Protein AF-A0A2X2SU01-F1 (afdb_monomer)

pLDDT: mean 82.98, std 14.12, range [41.91, 97.75]

Radius of gyration: 22.87 Å; Cα contacts (8 Å, |Δi|>4): 130; chains: 1; bounding box: 47×67×45 Å

Structure (mmCIF, N/CA/C/O backbone):
data_AF-A0A2X2SU01-F1
#
_entry.id   AF-A0A2X2SU01-F1
#
loop_
_atom_site.group_PDB
_atom_site.id
_atom_site.type_symbol
_atom_site.label_atom_id
_atom_site.label_alt_id
_atom_site.label_comp_id
_atom_site.label_asym_id
_atom_site.label_entity_id
_atom_site.label_seq_id
_atom_site.pdbx_PDB_ins_code
_atom_site.Cartn_x
_atom_site.Cartn_y
_atom_site.Cartn_z
_atom_site.occupancy
_atom_site.B_iso_or_equiv
_atom_site.auth_seq_id
_atom_site.auth_comp_id
_atom_site.auth_asym_id
_atom_site.auth_atom_id
_atom_site.pdbx_PDB_model_num
ATOM 1 N N . MET A 1 1 ? -25.322 48.573 18.624 1.00 57.66 1 MET A N 1
ATOM 2 C CA . MET A 1 1 ? -26.531 47.979 19.240 1.00 57.66 1 MET A CA 1
ATOM 3 C C . MET A 1 1 ? -27.057 46.739 18.500 1.00 57.66 1 MET A C 1
ATOM 5 O O . MET A 1 1 ? -27.192 45.718 19.149 1.00 57.66 1 MET A O 1
ATOM 9 N N . LYS A 1 2 ? -27.279 46.741 17.170 1.00 71.56 2 LYS A N 1
ATOM 10 C CA . LYS A 1 2 ? -27.855 45.575 16.443 1.00 71.56 2 LYS A CA 1
ATOM 11 C C . LYS A 1 2 ? -27.017 44.275 16.442 1.00 71.56 2 LYS A C 1
ATOM 13 O O . LYS A 1 2 ? -27.592 43.198 16.478 1.00 71.56 2 LYS A O 1
ATOM 18 N N . LYS A 1 3 ? -25.678 44.358 16.416 1.00 62.81 3 LYS A N 1
ATOM 19 C CA . LYS A 1 3 ? -24.784 43.178 16.375 1.00 62.81 3 LYS A CA 1
ATOM 20 C C . LYS A 1 3 ? -24.7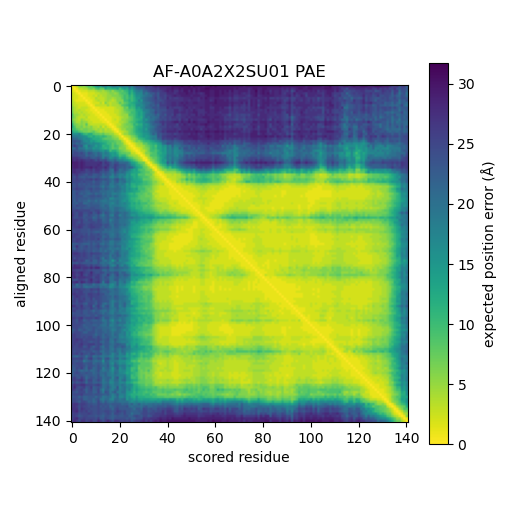85 42.377 17.686 1.00 62.81 3 LYS A C 1
ATOM 22 O O . LYS A 1 3 ? -24.740 41.157 17.640 1.00 62.81 3 LYS A O 1
ATOM 27 N N . GLN A 1 4 ? -24.869 43.067 18.826 1.00 71.62 4 GLN A N 1
ATOM 28 C CA . GLN A 1 4 ? -24.863 42.447 20.157 1.00 71.62 4 GLN A CA 1
ATOM 29 C C . GLN A 1 4 ? -26.097 41.554 20.350 1.00 71.62 4 GLN A C 1
ATOM 31 O O . GLN A 1 4 ? -25.963 40.383 20.672 1.00 71.62 4 GLN A O 1
ATOM 36 N N . ALA A 1 5 ? -27.279 42.084 20.019 1.00 76.50 5 ALA A N 1
ATOM 37 C CA . ALA A 1 5 ? -28.543 41.359 20.123 1.00 76.50 5 ALA A CA 1
ATOM 38 C C . ALA A 1 5 ? -28.609 40.130 19.195 1.00 76.50 5 ALA A C 1
ATOM 40 O O . ALA A 1 5 ? -29.198 39.113 19.544 1.00 76.50 5 ALA A O 1
ATOM 41 N N . LEU A 1 6 ? -27.984 40.207 18.016 1.00 69.25 6 LEU A N 1
ATOM 42 C CA . LEU A 1 6 ? -27.950 39.099 17.058 1.00 69.25 6 LEU A CA 1
ATOM 43 C C . LEU A 1 6 ? -26.996 37.981 17.512 1.00 69.25 6 LEU A C 1
ATOM 45 O O . LEU A 1 6 ? -27.299 36.804 17.335 1.00 69.25 6 LEU A O 1
ATOM 49 N N . LEU A 1 7 ? -25.876 38.346 18.148 1.00 67.38 7 LEU A N 1
ATOM 50 C CA . LEU A 1 7 ? -24.960 37.394 18.783 1.00 67.38 7 LEU A CA 1
ATOM 51 C C . LEU A 1 7 ? -25.602 36.712 19.999 1.00 67.38 7 LEU A C 1
ATOM 53 O O . LEU A 1 7 ? -25.461 35.504 20.150 1.00 67.38 7 LEU A O 1
ATOM 57 N N . GLU A 1 8 ? -26.348 37.454 20.821 1.00 76.62 8 GLU A N 1
ATOM 58 C CA . GLU A 1 8 ? -27.099 36.892 21.952 1.00 76.62 8 GLU A CA 1
ATOM 59 C C . GLU A 1 8 ? -28.168 35.895 21.485 1.00 76.62 8 GLU A C 1
ATOM 61 O O . GLU A 1 8 ? -28.256 34.793 22.020 1.00 76.62 8 GLU A O 1
ATOM 66 N N . GLN A 1 9 ? -28.925 36.224 20.433 1.00 78.12 9 GLN A N 1
ATOM 67 C CA . GLN A 1 9 ? -29.909 35.306 19.847 1.00 78.12 9 GLN A CA 1
ATOM 68 C C . GLN A 1 9 ? -29.267 34.030 19.289 1.00 78.12 9 GLN A C 1
ATOM 70 O O . GLN A 1 9 ? -29.796 32.938 19.500 1.00 78.12 9 GLN A O 1
ATOM 75 N N . ALA A 1 10 ? -28.123 34.147 18.609 1.00 77.50 10 ALA A N 1
ATOM 76 C CA . ALA A 1 10 ? -27.398 32.995 18.080 1.00 77.50 10 ALA A CA 1
ATOM 77 C C . ALA A 1 10 ? -26.848 32.097 19.200 1.00 77.50 10 ALA A C 1
ATOM 79 O O . ALA A 1 10 ? -26.975 30.876 19.121 1.00 77.50 10 ALA A O 1
ATOM 80 N N . LEU A 1 11 ? -26.300 32.693 20.264 1.00 75.50 11 LEU A N 1
ATOM 81 C CA . LEU A 1 11 ? -25.773 31.962 21.415 1.00 75.50 11 LEU A CA 1
ATOM 82 C C . LEU A 1 11 ? -26.880 31.189 22.143 1.00 75.50 11 LEU A C 1
ATOM 84 O O . LEU A 1 11 ? -26.710 30.014 22.458 1.00 75.50 11 LEU A O 1
ATOM 88 N N . ILE A 1 12 ? -28.036 31.826 22.353 1.00 78.94 12 ILE A N 1
ATOM 89 C CA . ILE A 1 12 ? -29.208 31.196 22.974 1.00 78.94 12 ILE A CA 1
ATOM 90 C C . ILE A 1 12 ? -29.733 30.050 22.100 1.00 78.94 12 ILE A C 1
ATOM 92 O O . ILE A 1 12 ? -30.031 28.972 22.612 1.00 78.94 12 ILE A O 1
ATOM 96 N N . ALA A 1 13 ? -29.804 30.243 20.780 1.00 74.62 13 ALA A N 1
ATOM 97 C CA . ALA A 1 13 ? -30.225 29.195 19.853 1.00 74.62 13 ALA A CA 1
ATOM 98 C C . ALA A 1 13 ? -29.260 27.996 19.855 1.00 74.62 13 ALA A C 1
ATOM 100 O O . ALA A 1 13 ? -29.701 26.846 19.821 1.00 74.62 13 ALA A O 1
ATOM 101 N N . GLN A 1 14 ? -27.954 28.255 19.935 1.00 77.31 14 GLN A N 1
ATOM 102 C CA . GLN A 1 14 ? -26.927 27.218 19.996 1.00 77.31 14 GLN A CA 1
ATOM 103 C C . GLN A 1 14 ? -26.975 26.445 21.322 1.00 77.31 14 GLN A C 1
ATOM 105 O O . GLN A 1 14 ? -26.885 25.217 21.314 1.00 77.31 14 GLN A O 1
ATOM 110 N N . LEU A 1 15 ? -27.191 27.137 22.445 1.00 72.88 15 LEU A N 1
ATOM 111 C CA . LEU A 1 15 ? -27.357 26.509 23.757 1.00 72.88 15 LEU A CA 1
ATOM 112 C C . LEU A 1 15 ? -28.612 25.622 23.793 1.00 72.88 15 LEU A C 1
ATOM 114 O O . LEU A 1 15 ? -28.522 24.452 24.154 1.00 72.88 15 LEU A O 1
ATOM 118 N N . ALA A 1 16 ? -29.748 26.124 23.300 1.00 74.50 16 ALA A N 1
ATOM 119 C CA . ALA A 1 16 ? -30.995 25.361 23.210 1.00 74.50 16 ALA A CA 1
ATOM 120 C C . ALA A 1 16 ? -30.884 24.135 22.278 1.00 74.50 16 ALA A C 1
ATOM 122 O O . ALA A 1 16 ? -31.544 23.116 22.491 1.00 74.50 16 ALA A O 1
ATOM 123 N N . HIS A 1 17 ? -30.052 24.210 21.233 1.00 68.44 17 HIS A N 1
ATOM 124 C CA . HIS A 1 17 ? -29.742 23.060 20.383 1.00 68.44 17 HIS A CA 1
ATOM 125 C C . HIS A 1 17 ? -28.864 22.032 21.115 1.00 68.44 17 HIS A C 1
ATOM 127 O O . HIS A 1 17 ? -29.128 20.836 21.024 1.00 68.44 17 HIS A O 1
ATOM 133 N N . SER A 1 18 ? -27.876 22.488 21.892 1.00 66.62 18 SER A N 1
ATOM 134 C CA . SER A 1 18 ? -27.021 21.620 22.711 1.00 66.62 18 SER A CA 1
ATOM 135 C C . SER A 1 18 ? -27.790 20.918 23.833 1.00 66.62 18 SER A C 1
ATOM 137 O O . SER A 1 18 ? -27.516 19.757 24.119 1.00 66.62 18 SER A O 1
ATOM 139 N N . GLU A 1 19 ? -28.775 21.574 24.447 1.00 68.56 19 GLU A N 1
ATOM 140 C CA . GLU A 1 19 ? -29.642 20.954 25.459 1.00 68.56 19 GLU A CA 1
ATOM 141 C C . GLU A 1 19 ? -30.493 19.824 24.866 1.00 68.56 19 GLU A C 1
ATOM 143 O O . GLU A 1 19 ? -30.668 18.783 25.495 1.00 68.56 19 GLU A O 1
ATOM 148 N N . LYS A 1 20 ? -30.952 19.965 23.613 1.00 66.31 20 LYS A N 1
ATOM 149 C CA . LYS A 1 20 ? -31.628 18.873 22.888 1.00 66.31 20 LYS A CA 1
ATOM 150 C C . LYS A 1 20 ? -30.696 17.700 22.570 1.00 66.31 20 LYS A C 1
ATOM 152 O O . LYS A 1 20 ? -31.179 16.587 22.382 1.00 66.31 20 LYS A O 1
ATOM 157 N N . LEU A 1 21 ? -29.384 17.935 22.530 1.00 61.16 21 LEU A N 1
ATOM 158 C CA . LEU A 1 21 ? -28.363 16.901 22.352 1.00 61.16 21 LEU A CA 1
ATOM 159 C C . LEU A 1 21 ? -27.940 16.241 23.676 1.00 61.16 21 LEU A C 1
ATOM 161 O O . LEU A 1 21 ? -27.322 15.183 23.636 1.00 61.16 21 LEU A O 1
ATOM 165 N N . ALA A 1 22 ? -28.310 16.793 24.841 1.00 61.62 22 ALA A N 1
ATOM 166 C CA . ALA A 1 22 ? -27.921 16.271 26.159 1.00 61.62 22 ALA A CA 1
ATOM 167 C C . ALA A 1 22 ? -28.492 14.871 26.484 1.00 61.62 22 ALA A C 1
ATOM 169 O O . ALA A 1 22 ? -28.079 14.252 27.462 1.00 61.62 22 ALA A O 1
ATOM 170 N N . GLY A 1 23 ? -29.421 14.364 25.665 1.00 62.00 23 GLY A N 1
ATOM 171 C CA . GLY A 1 23 ? -29.946 12.995 25.729 1.00 62.00 23 GLY A CA 1
ATOM 172 C C . GLY A 1 23 ? -29.487 12.084 24.587 1.00 62.00 23 GLY A C 1
ATOM 173 O O . GLY A 1 23 ? -29.938 10.942 24.510 1.00 62.00 23 GLY A O 1
ATOM 174 N N . VAL A 1 24 ? -28.626 12.564 23.683 1.00 64.38 24 VAL A N 1
ATOM 175 C CA . VAL A 1 24 ? -28.054 11.728 22.623 1.00 64.38 24 VAL A CA 1
ATOM 176 C C . VAL A 1 24 ? -26.925 10.926 23.247 1.00 64.38 24 VAL A C 1
ATOM 178 O O . VAL A 1 24 ? -25.811 11.415 23.425 1.00 64.38 24 VAL A O 1
ATOM 181 N N . ALA A 1 25 ? -27.233 9.685 23.616 1.00 69.44 25 ALA A N 1
ATOM 182 C CA . ALA A 1 25 ? -26.199 8.716 23.923 1.00 69.44 25 ALA A CA 1
ATOM 183 C C . ALA A 1 25 ? -25.294 8.598 22.690 1.00 69.44 25 ALA A C 1
ATOM 185 O O . ALA A 1 25 ? -25.792 8.519 21.560 1.00 69.44 25 ALA A O 1
ATOM 186 N N . LEU A 1 26 ? -23.975 8.611 22.899 1.00 67.12 26 LEU A N 1
ATOM 187 C CA . LEU A 1 26 ? -23.060 8.192 21.843 1.00 67.12 26 LEU A CA 1
ATOM 188 C C . LEU A 1 26 ? -23.542 6.823 21.343 1.00 67.12 26 LEU A C 1
ATOM 190 O O . LEU A 1 26 ? -23.958 6.010 22.177 1.00 67.12 26 LEU A O 1
ATOM 194 N N . PRO A 1 27 ? -23.537 6.575 20.020 1.00 74.38 27 PRO A N 1
ATOM 195 C CA . PRO A 1 27 ? -23.808 5.235 19.532 1.00 74.38 27 PRO A CA 1
ATOM 196 C C . PRO A 1 27 ? -22.898 4.270 20.289 1.00 74.38 27 PRO A C 1
ATOM 198 O O . PRO A 1 27 ? -21.749 4.609 20.596 1.00 74.38 27 PRO A O 1
ATOM 201 N N . GLU A 1 28 ? -23.445 3.109 20.645 1.00 71.75 28 GLU A N 1
ATOM 202 C CA . GLU A 1 28 ? -22.649 2.045 21.240 1.00 71.75 28 GLU A CA 1
ATOM 203 C C . GLU A 1 28 ? -21.424 1.849 20.345 1.00 71.75 28 GLU A C 1
ATOM 205 O O . GLU A 1 28 ? -21.563 1.767 19.121 1.00 71.75 28 GLU A O 1
ATOM 210 N N . ALA A 1 29 ? -20.226 1.919 20.936 1.00 65.19 29 ALA A N 1
ATOM 211 C CA . ALA A 1 29 ? -19.010 1.706 20.170 1.00 65.19 29 ALA A CA 1
ATOM 212 C C . ALA A 1 29 ? -19.157 0.356 19.471 1.00 65.19 29 ALA A C 1
ATOM 214 O O . ALA A 1 29 ? -19.530 -0.616 20.131 1.00 65.19 29 ALA A O 1
ATOM 215 N N . ASP A 1 30 ? -18.896 0.314 18.162 1.00 62.31 30 ASP A N 1
ATOM 216 C CA . ASP A 1 30 ? -18.861 -0.953 17.441 1.00 62.31 30 ASP A CA 1
ATOM 217 C C . ASP A 1 30 ? -18.023 -1.935 18.267 1.00 62.31 30 ASP A C 1
ATOM 219 O O . ASP A 1 30 ? -16.920 -1.576 18.703 1.00 62.31 30 ASP A O 1
ATOM 223 N N . ASP A 1 31 ? -18.565 -3.135 18.522 1.00 63.16 31 ASP A N 1
ATOM 224 C CA . ASP A 1 31 ? -17.843 -4.223 19.190 1.00 63.16 31 ASP A CA 1
ATOM 225 C C . ASP A 1 31 ? -16.433 -4.254 18.589 1.00 63.16 31 ASP A C 1
ATOM 227 O O . ASP A 1 31 ? -16.356 -4.339 17.355 1.00 63.16 31 ASP A O 1
ATOM 231 N N . PRO A 1 32 ? -15.353 -4.042 19.381 1.00 55.03 32 PRO A N 1
ATOM 232 C CA . PRO A 1 32 ? -14.013 -3.757 18.884 1.00 55.03 32 PRO A CA 1
ATOM 233 C C . PRO A 1 32 ? -13.504 -4.943 18.088 1.00 55.03 32 PRO A C 1
ATOM 235 O O . PRO A 1 32 ? -12.779 -5.777 18.610 1.00 55.03 32 PRO A O 1
ATOM 238 N N . SER A 1 33 ? -13.924 -4.987 16.826 1.00 51.91 33 SER A N 1
ATOM 239 C CA . SER A 1 33 ? -13.735 -6.018 15.829 1.00 51.91 33 SER A CA 1
ATOM 240 C C . SER A 1 33 ? -13.520 -7.395 16.451 1.00 51.91 33 SER A C 1
ATOM 242 O O . SER A 1 33 ? -12.410 -7.715 16.886 1.00 51.91 33 SER A O 1
ATOM 244 N N . ALA A 1 34 ? -14.506 -8.287 16.347 1.00 48.34 34 ALA A N 1
ATOM 245 C CA . ALA A 1 34 ? -14.167 -9.674 16.045 1.00 48.34 34 ALA A CA 1
ATOM 246 C C . ALA A 1 34 ? -13.049 -9.607 14.998 1.00 48.34 34 ALA A C 1
ATOM 248 O O . ALA A 1 34 ? -13.309 -9.134 13.890 1.00 48.34 34 ALA A O 1
ATOM 249 N N . ARG A 1 35 ? -11.794 -9.861 15.417 1.00 54.38 35 ARG A N 1
ATOM 250 C CA . ARG A 1 35 ? -10.587 -9.531 14.644 1.00 54.38 35 ARG A CA 1
ATOM 251 C C . ARG A 1 35 ? -10.884 -9.960 13.229 1.00 54.38 35 ARG A C 1
ATOM 253 O O . ARG A 1 35 ? -11.167 -11.145 13.065 1.00 54.38 35 ARG A O 1
ATOM 260 N N . TYR A 1 36 ? -10.956 -9.032 12.272 1.00 67.94 36 TYR A N 1
ATOM 261 C CA . TYR A 1 36 ? -11.413 -9.377 10.930 1.00 67.94 36 TYR A CA 1
ATOM 262 C C . TYR A 1 36 ? -10.467 -10.459 10.409 1.00 67.94 36 TYR A C 1
ATOM 264 O O . TYR A 1 36 ? -9.306 -10.189 10.099 1.00 67.94 36 TYR A O 1
ATOM 272 N N . THR A 1 37 ? -10.912 -11.713 10.508 1.00 73.31 37 THR A N 1
ATOM 273 C CA . THR A 1 37 ? -9.994 -12.846 10.505 1.00 73.31 37 THR A CA 1
ATOM 274 C C . THR A 1 37 ? -9.711 -13.130 9.054 1.00 73.31 37 THR A C 1
ATOM 276 O O . THR A 1 37 ? -10.580 -13.589 8.316 1.00 73.31 37 THR A O 1
ATOM 279 N N . LEU A 1 38 ? -8.503 -12.781 8.635 1.00 84.06 38 LEU A N 1
ATOM 280 C CA . LEU A 1 38 ? -8.038 -13.069 7.295 1.00 84.06 38 LEU A CA 1
ATOM 281 C C . LEU A 1 38 ? -7.485 -14.497 7.256 1.00 84.06 38 LEU A C 1
ATOM 283 O O . LEU A 1 38 ? -6.809 -14.898 8.208 1.00 84.06 38 LEU A O 1
ATOM 287 N N . PRO A 1 39 ? -7.694 -15.243 6.159 1.00 85.94 39 PRO A N 1
ATOM 288 C CA . PRO A 1 39 ? -7.136 -16.582 6.002 1.00 85.94 39 PRO A CA 1
ATOM 289 C C . PRO A 1 39 ? -5.620 -16.575 6.222 1.00 85.94 39 PRO A C 1
ATOM 291 O O . PRO A 1 39 ? -4.926 -15.674 5.747 1.00 85.94 39 PRO A O 1
ATOM 294 N N . GLU A 1 40 ? -5.080 -17.551 6.948 1.00 84.88 40 GLU A N 1
ATOM 295 C CA . GLU A 1 40 ? -3.643 -17.591 7.272 1.00 84.88 40 GLU A CA 1
ATOM 296 C C . GLU A 1 40 ? -2.756 -17.878 6.053 1.00 84.88 40 GLU A C 1
ATOM 298 O O . GLU A 1 40 ? -1.601 -17.470 6.032 1.00 84.88 40 GLU A O 1
ATOM 303 N N . ASN A 1 41 ? -3.310 -18.513 5.017 1.00 89.06 41 ASN A N 1
ATOM 304 C CA . ASN A 1 41 ? -2.567 -18.978 3.841 1.00 89.06 41 ASN A CA 1
ATOM 305 C C . ASN A 1 41 ? -2.782 -18.114 2.589 1.00 89.06 41 ASN A C 1
ATOM 307 O O . ASN A 1 41 ? -2.449 -18.537 1.484 1.00 89.06 41 ASN A O 1
ATOM 311 N N . GLU A 1 42 ? -3.349 -16.915 2.741 1.00 91.94 42 GLU A N 1
ATOM 312 C CA . GLU A 1 42 ? -3.595 -16.005 1.621 1.00 91.94 42 GLU A CA 1
ATOM 313 C C . GLU A 1 42 ? -2.722 -14.748 1.703 1.00 91.94 42 GLU A C 1
ATOM 315 O O . GLU A 1 42 ? -2.647 -14.123 2.772 1.00 91.94 42 GLU A O 1
ATOM 320 N N . PRO A 1 43 ? -2.107 -14.320 0.581 1.00 95.06 43 PRO A N 1
ATOM 321 C CA . PRO A 1 43 ? -1.394 -13.055 0.518 1.00 95.06 43 PRO A CA 1
ATOM 322 C C . PRO A 1 43 ? -2.263 -11.880 0.979 1.00 95.06 43 PRO A C 1
ATOM 324 O O . PRO A 1 43 ? -3.445 -11.767 0.646 1.00 95.06 43 PRO A O 1
ATOM 327 N N . ARG A 1 44 ? -1.662 -10.971 1.745 1.00 94.88 44 ARG A N 1
ATOM 328 C CA . ARG A 1 44 ? -2.308 -9.747 2.232 1.00 94.88 44 ARG A CA 1
ATOM 329 C C . ARG A 1 44 ? -2.370 -8.682 1.147 1.00 94.88 44 ARG A C 1
ATOM 331 O O . ARG A 1 44 ? -3.340 -7.936 1.085 1.00 94.88 44 ARG A O 1
ATOM 338 N N . ILE A 1 45 ? -1.355 -8.628 0.292 1.00 96.81 45 ILE A N 1
ATOM 339 C CA . ILE A 1 45 ? -1.269 -7.697 -0.832 1.00 96.81 45 ILE A CA 1
ATOM 340 C C . ILE A 1 45 ? -0.795 -8.493 -2.038 1.00 96.81 45 ILE A C 1
ATOM 342 O O . ILE A 1 45 ? 0.192 -9.216 -1.934 1.00 96.81 45 ILE A O 1
ATOM 346 N N . VAL A 1 46 ? -1.469 -8.338 -3.173 1.00 97.56 46 VAL A N 1
ATOM 347 C CA . VAL A 1 46 ? -0.997 -8.823 -4.472 1.00 97.56 46 VAL A CA 1
ATOM 348 C C . VAL A 1 46 ? -1.181 -7.711 -5.487 1.00 97.56 46 VAL A C 1
ATOM 350 O O . VAL A 1 46 ? -2.302 -7.286 -5.742 1.00 97.56 46 VAL A O 1
ATOM 353 N N . LEU A 1 47 ? -0.088 -7.262 -6.082 1.00 97.75 47 LEU A N 1
ATOM 354 C CA . LEU A 1 47 ? -0.064 -6.373 -7.232 1.00 97.75 47 LEU A CA 1
ATOM 355 C C . LEU A 1 47 ? 0.580 -7.136 -8.385 1.00 97.75 47 LEU A C 1
ATOM 357 O O . LEU A 1 47 ? 1.694 -7.639 -8.231 1.00 97.75 47 LEU A O 1
ATOM 361 N N . LYS A 1 48 ? -0.102 -7.225 -9.526 1.00 97.44 48 LYS A N 1
ATOM 362 C CA . LYS A 1 48 ? 0.453 -7.827 -10.743 1.00 97.44 48 LYS A CA 1
ATOM 363 C C . LYS A 1 48 ? 0.628 -6.766 -11.812 1.00 97.44 48 LYS A C 1
ATOM 365 O O . LYS A 1 48 ? -0.324 -6.066 -12.145 1.00 97.44 48 LYS A O 1
ATOM 370 N N . ASP A 1 49 ? 1.855 -6.663 -12.312 1.00 96.94 49 ASP A N 1
ATOM 371 C CA . ASP A 1 49 ? 2.272 -5.740 -13.369 1.00 96.94 49 ASP A CA 1
ATOM 372 C C . ASP A 1 49 ? 1.754 -4.310 -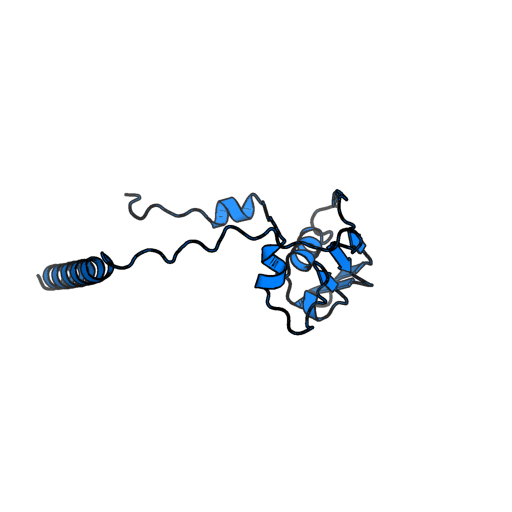13.163 1.00 96.94 49 ASP A C 1
ATOM 374 O O . ASP A 1 49 ? 1.323 -3.641 -14.098 1.00 96.94 49 ASP A O 1
ATOM 378 N N . GLY A 1 50 ? 1.822 -3.832 -11.919 1.00 95.56 50 GLY A N 1
ATOM 379 C CA . GLY A 1 50 ? 1.270 -2.552 -11.514 1.00 95.56 50 GLY A CA 1
ATOM 380 C C . GLY A 1 50 ? 1.912 -1.372 -12.236 1.00 95.56 50 GLY A C 1
ATOM 381 O O . GLY A 1 50 ? 3.141 -1.240 -12.271 1.00 95.56 50 GLY A O 1
ATOM 382 N N . VAL A 1 51 ? 1.073 -0.488 -12.768 1.00 95.69 51 VAL A N 1
ATOM 383 C CA . VAL A 1 51 ? 1.450 0.745 -13.457 1.00 95.69 51 VAL A CA 1
ATOM 384 C C . VAL A 1 51 ? 0.782 1.933 -12.778 1.00 95.69 51 VAL A C 1
ATOM 386 O O . VAL A 1 51 ? -0.416 1.922 -12.493 1.00 95.69 51 VAL A O 1
ATOM 389 N N . VAL A 1 52 ? 1.571 2.974 -12.520 1.00 95.75 52 VAL A N 1
ATOM 390 C CA . VAL A 1 52 ? 1.055 4.276 -12.094 1.00 95.75 52 VAL A CA 1
ATOM 391 C C . VAL A 1 52 ? 1.756 5.365 -12.870 1.00 95.75 52 VAL A C 1
ATOM 393 O O . VAL A 1 52 ? 2.985 5.440 -12.852 1.00 95.75 52 VAL A O 1
ATOM 396 N N . GLU A 1 53 ? 0.969 6.234 -13.491 1.00 93.69 53 GLU A N 1
ATOM 397 C CA . GLU A 1 53 ? 1.445 7.310 -14.357 1.00 93.69 53 GLU A CA 1
ATOM 398 C C . GLU A 1 53 ? 0.844 8.656 -13.945 1.00 93.69 53 GLU A C 1
ATOM 400 O O . GLU A 1 53 ? -0.335 8.747 -13.602 1.00 93.69 53 GLU A O 1
ATOM 405 N N . TYR A 1 54 ? 1.644 9.721 -13.998 1.00 89.94 54 TYR A N 1
ATOM 406 C CA . TYR A 1 54 ? 1.167 11.100 -13.861 1.00 89.94 54 TYR A CA 1
ATOM 407 C C . TYR A 1 54 ? 1.637 11.915 -15.057 1.00 89.94 54 TYR A C 1
ATOM 409 O O . TYR A 1 54 ? 2.840 11.981 -15.299 1.00 89.94 54 TYR A O 1
ATOM 417 N N . ASN A 1 55 ? 0.715 12.580 -15.762 1.00 89.06 55 ASN A N 1
ATOM 418 C CA . ASN A 1 55 ? 1.028 13.412 -16.933 1.00 89.06 55 ASN A CA 1
ATOM 419 C C . ASN A 1 55 ? 1.964 12.682 -17.921 1.00 89.06 55 ASN A C 1
ATOM 421 O O . ASN A 1 55 ? 3.039 13.187 -18.247 1.00 89.06 55 ASN A O 1
ATOM 425 N N . ASP A 1 56 ? 1.595 11.449 -18.282 1.00 86.62 56 ASP A N 1
ATOM 426 C CA . ASP A 1 56 ? 2.346 10.549 -19.172 1.00 86.62 56 ASP A CA 1
ATOM 427 C C . ASP A 1 56 ? 3.751 10.151 -18.677 1.00 86.62 56 ASP A C 1
ATOM 429 O O . ASP A 1 56 ? 4.578 9.642 -19.434 1.00 86.62 56 ASP A O 1
ATOM 433 N N . ARG A 1 57 ? 4.052 10.369 -17.390 1.00 89.62 57 ARG A N 1
ATOM 434 C CA . ARG A 1 57 ? 5.293 9.910 -16.756 1.00 89.62 57 ARG A CA 1
ATOM 435 C C . ARG A 1 57 ? 5.028 8.697 -15.866 1.00 89.62 57 ARG A C 1
ATOM 437 O O . ARG A 1 57 ? 4.340 8.852 -14.850 1.00 89.62 57 ARG A O 1
ATOM 444 N N . PRO A 1 58 ? 5.606 7.521 -16.174 1.00 90.38 58 PRO A N 1
ATOM 445 C CA . PRO A 1 58 ? 5.494 6.351 -15.314 1.00 90.38 58 PRO A CA 1
ATOM 446 C C . PRO A 1 58 ? 6.281 6.553 -14.022 1.00 90.38 58 PRO A C 1
ATOM 448 O O . PRO A 1 58 ? 7.481 6.820 -14.030 1.00 90.38 58 PRO A O 1
ATOM 451 N N . ILE A 1 59 ? 5.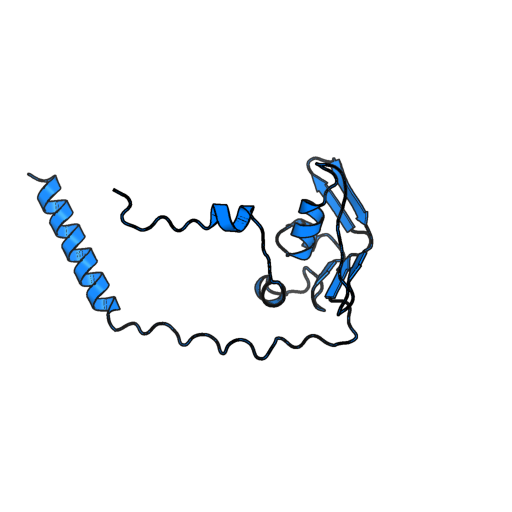578 6.418 -12.900 1.00 94.69 59 ILE A N 1
ATOM 452 C CA . ILE A 1 59 ? 6.144 6.383 -11.549 1.00 94.69 59 ILE A CA 1
ATOM 453 C C . ILE A 1 59 ? 6.369 4.941 -11.107 1.00 94.69 59 ILE A C 1
ATOM 455 O O . ILE A 1 59 ? 7.413 4.628 -10.542 1.00 94.69 59 ILE A O 1
ATOM 459 N N . LEU A 1 60 ? 5.399 4.065 -11.378 1.00 95.00 60 LEU A N 1
ATOM 460 C CA . LEU A 1 60 ? 5.534 2.619 -11.234 1.00 95.00 60 LEU A CA 1
ATOM 461 C C . LEU A 1 60 ? 5.351 1.994 -12.611 1.00 95.00 60 LEU A C 1
ATOM 463 O O . LEU A 1 60 ? 4.423 2.355 -13.330 1.00 95.00 60 LEU A O 1
ATOM 467 N N . HIS A 1 61 ? 6.233 1.067 -12.972 1.00 94.25 61 HIS A N 1
ATOM 468 C CA . HIS A 1 61 ? 6.241 0.456 -14.294 1.00 94.25 61 HIS A CA 1
ATOM 469 C C . HIS A 1 61 ? 6.334 -1.067 -14.173 1.00 94.25 61 HIS A C 1
ATOM 471 O O . HIS A 1 61 ? 7.411 -1.604 -13.907 1.00 94.25 61 HIS A O 1
ATOM 477 N N . LYS A 1 62 ? 5.202 -1.749 -14.392 1.00 95.31 62 LYS A N 1
ATOM 478 C CA . LYS A 1 62 ? 5.060 -3.215 -14.351 1.00 95.31 62 LYS A CA 1
ATOM 479 C C . LYS A 1 62 ? 5.606 -3.841 -13.063 1.00 95.31 62 LYS A C 1
ATOM 481 O O . LYS A 1 62 ? 6.311 -4.847 -13.088 1.00 95.31 62 LYS A O 1
ATOM 486 N N . LEU A 1 63 ? 5.302 -3.224 -11.924 1.00 95.75 63 LEU A N 1
ATOM 487 C CA . LEU A 1 63 ? 5.723 -3.737 -10.626 1.00 95.75 63 LEU A CA 1
ATOM 488 C C . LEU A 1 63 ? 4.817 -4.899 -10.206 1.00 95.75 63 LEU A C 1
ATOM 490 O O . LEU A 1 63 ? 3.635 -4.695 -9.943 1.00 95.75 63 LEU A O 1
ATOM 494 N N . SER A 1 64 ? 5.388 -6.093 -10.079 1.00 97.19 64 SER A N 1
ATOM 495 C CA . SER A 1 64 ? 4.718 -7.238 -9.463 1.00 97.19 64 SER A CA 1
ATOM 496 C C . SER A 1 64 ? 5.229 -7.429 -8.038 1.00 97.19 64 SER A C 1
ATOM 498 O O . SER A 1 64 ? 6.432 -7.565 -7.818 1.00 97.19 64 SER A O 1
ATOM 500 N N . TRP A 1 65 ? 4.324 -7.414 -7.062 1.00 97.00 65 TRP A N 1
ATOM 501 C CA . TRP A 1 65 ? 4.657 -7.515 -5.6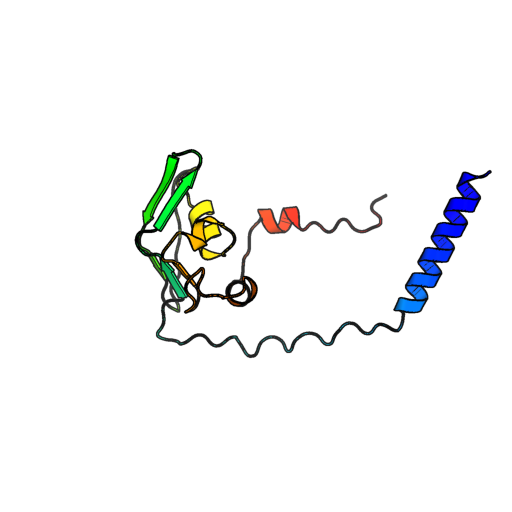43 1.00 97.00 65 TRP A CA 1
ATOM 502 C C . TRP A 1 65 ? 3.591 -8.305 -4.891 1.00 97.00 65 TRP A C 1
ATOM 504 O O . TRP A 1 65 ? 2.396 -8.114 -5.105 1.00 97.00 65 TRP A O 1
ATOM 514 N N . SER A 1 66 ? 4.029 -9.186 -3.997 1.00 97.19 66 SER A N 1
ATOM 515 C CA . SER A 1 66 ? 3.162 -9.950 -3.108 1.00 97.19 66 SER A CA 1
ATOM 516 C C . SER A 1 66 ? 3.682 -9.823 -1.685 1.00 97.19 66 SER A C 1
ATOM 518 O O . SER A 1 66 ? 4.885 -9.948 -1.469 1.00 97.19 66 SER A O 1
ATOM 520 N N . VAL A 1 67 ? 2.777 -9.592 -0.736 1.00 96.88 67 VAL A N 1
ATOM 521 C CA . VAL A 1 67 ? 3.073 -9.584 0.701 1.00 96.88 67 VAL A CA 1
ATOM 522 C C . VAL A 1 67 ? 2.286 -10.700 1.355 1.00 96.88 67 VAL A C 1
ATOM 524 O O . VAL A 1 67 ? 1.052 -10.671 1.357 1.00 96.88 67 VAL A O 1
ATOM 527 N N . ASN A 1 68 ? 2.989 -11.673 1.920 1.00 96.38 68 ASN A N 1
ATOM 528 C CA . ASN A 1 68 ? 2.381 -12.792 2.625 1.00 96.38 68 ASN A CA 1
ATOM 529 C C . ASN A 1 68 ? 2.149 -12.474 4.111 1.00 96.38 68 ASN A C 1
ATOM 531 O O . ASN A 1 68 ? 2.734 -11.536 4.663 1.00 96.38 68 ASN A O 1
ATOM 535 N N . PRO A 1 69 ? 1.276 -13.236 4.788 1.00 94.56 69 PRO A N 1
ATOM 536 C CA . PRO A 1 69 ? 1.063 -13.089 6.224 1.00 94.56 69 PRO A CA 1
ATOM 537 C C . PRO A 1 69 ? 2.371 -13.265 7.010 1.00 94.56 69 PRO A C 1
ATOM 539 O O . PRO A 1 69 ? 3.131 -14.195 6.762 1.00 94.56 69 PRO A O 1
ATOM 542 N N . GLY A 1 70 ? 2.632 -12.361 7.960 1.00 92.69 70 GLY A N 1
ATOM 543 C CA . GLY A 1 70 ? 3.841 -12.384 8.797 1.00 92.69 70 GLY A CA 1
ATOM 544 C C . GLY A 1 70 ? 5.097 -11.790 8.150 1.00 92.69 70 GLY A C 1
ATOM 545 O O . GLY A 1 70 ? 6.127 -11.694 8.813 1.00 92.69 70 GLY A O 1
ATOM 546 N N . GLU A 1 71 ? 5.037 -11.360 6.887 1.00 95.31 71 GLU A N 1
ATOM 547 C CA . GLU A 1 71 ? 6.173 -10.706 6.244 1.00 95.31 71 GLU A CA 1
ATOM 548 C C . GLU A 1 71 ? 6.324 -9.242 6.668 1.00 95.31 71 GLU A C 1
ATOM 550 O O . GLU A 1 71 ? 5.355 -8.490 6.797 1.00 95.31 71 GLU A O 1
ATOM 555 N N . HIS A 1 72 ? 7.581 -8.817 6.799 1.00 95.88 72 HIS A N 1
ATOM 556 C CA . HIS A 1 72 ? 7.959 -7.435 7.059 1.00 95.88 72 HIS A CA 1
ATOM 557 C C . HIS A 1 72 ? 8.769 -6.902 5.882 1.00 95.88 72 HIS A C 1
ATOM 559 O O . HIS A 1 72 ? 9.810 -7.454 5.529 1.00 95.88 72 HIS A O 1
ATOM 565 N N . TRP A 1 73 ? 8.298 -5.808 5.292 1.00 96.31 73 TRP A N 1
ATOM 566 C CA . TRP A 1 73 ? 8.899 -5.214 4.104 1.00 96.31 73 TRP A CA 1
ATOM 567 C C . TRP A 1 73 ? 9.442 -3.820 4.400 1.00 96.31 73 TRP A C 1
ATOM 569 O O . TRP A 1 73 ? 8.790 -3.010 5.060 1.00 96.31 73 TRP A O 1
ATOM 579 N N . GLN A 1 74 ? 10.622 -3.521 3.856 1.00 96.25 74 GLN A N 1
ATOM 580 C CA . GLN A 1 74 ? 11.199 -2.181 3.854 1.00 96.25 74 GLN A CA 1
ATOM 581 C C . GLN A 1 74 ? 11.263 -1.662 2.415 1.00 96.25 74 GLN A C 1
ATOM 583 O O . GLN A 1 74 ? 11.925 -2.248 1.563 1.00 96.25 74 GLN A O 1
ATOM 588 N N . ILE A 1 75 ? 10.596 -0.538 2.146 1.00 94.69 75 ILE A N 1
ATOM 589 C CA . ILE A 1 75 ? 10.619 0.115 0.831 1.00 94.69 75 ILE A CA 1
ATOM 590 C C . ILE A 1 75 ? 11.653 1.243 0.869 1.00 94.69 75 ILE A C 1
ATOM 592 O O . ILE A 1 75 ? 11.453 2.264 1.530 1.00 94.69 75 ILE A O 1
ATOM 596 N N . VAL A 1 76 ? 12.755 1.074 0.141 1.00 95.31 76 VAL A N 1
ATOM 597 C CA . VAL A 1 76 ? 13.859 2.044 0.063 1.00 95.31 76 VAL A CA 1
ATOM 598 C C . VAL A 1 76 ? 14.049 2.559 -1.359 1.00 95.31 76 VAL A C 1
ATOM 600 O O . VAL A 1 76 ? 13.696 1.901 -2.331 1.00 95.31 76 VAL A O 1
ATOM 603 N N . GLY A 1 77 ? 14.597 3.766 -1.489 1.00 94.19 77 GLY A N 1
ATOM 604 C CA . GLY A 1 77 ? 14.871 4.384 -2.785 1.00 94.19 77 GLY A CA 1
ATOM 605 C C . GLY A 1 77 ? 14.966 5.907 -2.693 1.00 94.19 77 GLY A C 1
ATOM 606 O O . GLY A 1 77 ? 14.539 6.484 -1.685 1.00 94.19 77 GLY A O 1
ATOM 607 N N . PRO A 1 78 ? 15.484 6.582 -3.731 1.00 94.69 78 PRO A N 1
ATOM 608 C CA . PRO A 1 78 ? 15.641 8.033 -3.737 1.00 94.69 78 PRO A CA 1
ATOM 609 C C . PRO A 1 78 ? 14.294 8.769 -3.667 1.00 94.69 78 PRO A C 1
ATOM 611 O O . PRO A 1 78 ? 13.213 8.192 -3.852 1.00 94.69 78 PRO A O 1
ATOM 614 N N . ASN A 1 79 ? 14.342 10.066 -3.371 1.00 92.38 79 ASN A N 1
ATOM 615 C CA .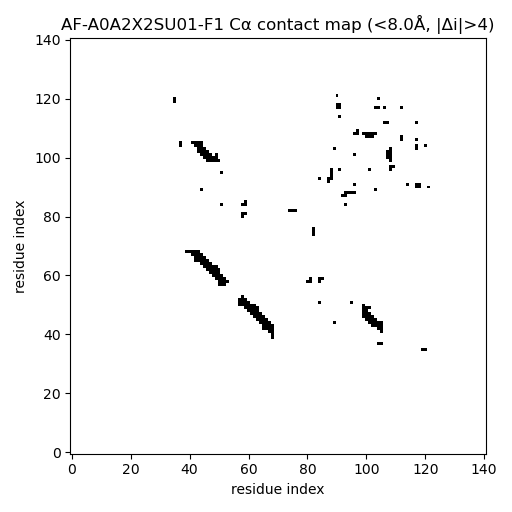 ASN A 1 79 ? 13.161 10.924 -3.451 1.00 92.38 79 ASN A CA 1
ATOM 616 C C . ASN A 1 79 ? 12.619 10.915 -4.888 1.00 92.38 79 ASN A C 1
ATOM 618 O O . ASN A 1 79 ? 13.388 10.984 -5.840 1.00 92.38 79 ASN A O 1
ATOM 622 N N . GLY A 1 80 ? 11.301 10.769 -5.037 1.00 88.56 80 GLY A N 1
ATOM 623 C CA . GLY A 1 80 ? 10.657 10.638 -6.349 1.00 88.56 80 GLY A CA 1
ATOM 624 C C . GLY A 1 80 ? 10.604 9.218 -6.927 1.00 88.56 80 GLY A C 1
ATOM 625 O O . GLY A 1 80 ? 9.911 9.018 -7.913 1.00 88.56 80 GLY A O 1
ATOM 626 N N . ALA A 1 81 ? 11.215 8.208 -6.293 1.00 91.50 81 ALA A N 1
ATOM 627 C CA . ALA A 1 81 ? 11.181 6.814 -6.773 1.00 91.50 81 ALA A CA 1
ATOM 628 C C . ALA A 1 81 ? 9.798 6.120 -6.709 1.00 91.50 81 ALA A C 1
ATOM 630 O O . ALA A 1 81 ? 9.710 4.918 -6.920 1.00 91.50 81 ALA A O 1
ATOM 631 N N . GLY A 1 82 ? 8.729 6.830 -6.335 1.00 93.19 82 GLY A N 1
ATOM 632 C CA . GLY A 1 82 ? 7.379 6.257 -6.276 1.00 93.19 82 GLY A CA 1
ATOM 633 C C . GLY A 1 82 ? 7.017 5.513 -4.988 1.00 93.19 82 GLY A C 1
ATOM 634 O O . GLY A 1 82 ? 5.967 4.888 -4.934 1.00 93.19 82 GLY A O 1
ATOM 635 N N . LYS A 1 83 ? 7.820 5.605 -3.919 1.00 95.75 83 LYS A N 1
ATOM 636 C CA . LYS A 1 83 ? 7.543 4.918 -2.637 1.00 95.75 83 LYS A CA 1
ATOM 637 C C . LYS A 1 83 ? 6.178 5.289 -2.049 1.00 95.75 83 LYS A C 1
ATOM 639 O O . LYS A 1 83 ? 5.376 4.414 -1.750 1.00 95.75 83 LYS A O 1
ATOM 644 N N . SER A 1 84 ? 5.894 6.586 -1.931 1.00 93.69 84 SER A N 1
ATOM 645 C CA . SER A 1 84 ? 4.599 7.071 -1.433 1.00 93.69 84 SER A CA 1
ATOM 646 C C . SER A 1 84 ? 3.447 6.715 -2.375 1.00 93.69 84 SER A C 1
ATOM 648 O O . SER A 1 84 ? 2.333 6.506 -1.915 1.00 93.69 84 SER A O 1
ATOM 650 N N . THR A 1 85 ? 3.720 6.604 -3.677 1.00 95.00 85 THR A N 1
ATOM 651 C CA . THR A 1 85 ? 2.755 6.155 -4.691 1.00 95.00 85 THR A CA 1
ATOM 652 C C . THR A 1 85 ? 2.421 4.671 -4.537 1.00 95.00 85 THR A C 1
ATOM 654 O O . THR A 1 85 ? 1.261 4.285 -4.611 1.00 95.00 85 THR A O 1
ATOM 657 N N . LEU A 1 86 ? 3.423 3.829 -4.269 1.00 95.69 86 LEU A N 1
ATOM 658 C CA . LEU A 1 86 ? 3.210 2.418 -3.952 1.00 95.69 86 LEU A CA 1
ATOM 659 C C . LEU A 1 86 ? 2.425 2.261 -2.645 1.00 95.69 86 LEU A C 1
ATOM 661 O O . LEU A 1 86 ? 1.487 1.471 -2.589 1.00 95.69 86 LEU A O 1
ATOM 665 N N . LEU A 1 87 ? 2.769 3.045 -1.616 1.00 94.38 87 LEU A N 1
ATOM 666 C CA . LEU A 1 87 ? 2.030 3.049 -0.354 1.00 94.38 87 LEU A CA 1
ATOM 667 C C . LEU A 1 87 ? 0.568 3.470 -0.553 1.00 94.38 87 LEU A C 1
ATOM 669 O O . LEU A 1 87 ? -0.317 2.783 -0.059 1.00 94.38 87 LEU A O 1
ATOM 673 N N . SER A 1 88 ? 0.294 4.526 -1.323 1.00 93.06 88 SER A N 1
ATOM 674 C CA . SER A 1 88 ? -1.083 4.979 -1.563 1.00 93.06 88 SER A CA 1
ATOM 675 C C . SER A 1 88 ? -1.917 3.997 -2.392 1.00 93.06 88 SER A C 1
ATOM 677 O O . SER A 1 88 ? -3.136 3.933 -2.220 1.00 93.06 88 SER A O 1
ATOM 679 N N . LEU A 1 89 ? -1.289 3.194 -3.262 1.00 94.31 89 LEU A N 1
ATOM 680 C CA . LEU A 1 89 ? -1.963 2.066 -3.910 1.00 94.31 89 LEU A CA 1
ATOM 681 C C . LEU A 1 89 ? -2.417 1.031 -2.878 1.00 94.31 89 LEU A C 1
ATOM 683 O O . LEU A 1 89 ? -3.593 0.669 -2.861 1.00 94.31 89 LEU A O 1
ATOM 687 N N . ILE A 1 90 ? -1.508 0.565 -2.014 1.00 93.62 90 ILE A N 1
ATOM 688 C CA . ILE A 1 90 ? -1.824 -0.507 -1.058 1.00 93.62 90 ILE A CA 1
ATOM 689 C C . ILE A 1 90 ? -2.698 -0.047 0.110 1.00 93.62 90 ILE A C 1
ATOM 691 O O . ILE A 1 90 ? -3.383 -0.874 0.705 1.00 93.62 90 ILE A O 1
ATOM 695 N N . THR A 1 91 ? -2.730 1.253 0.425 1.00 92.12 91 THR A N 1
ATOM 696 C CA . THR A 1 91 ? -3.703 1.808 1.380 1.00 92.12 91 THR A CA 1
ATOM 697 C C . THR A 1 91 ? -5.086 2.027 0.763 1.00 92.12 91 THR A C 1
ATOM 699 O O . THR A 1 91 ? -6.044 2.333 1.474 1.00 92.12 91 THR A O 1
ATOM 702 N N . GLY A 1 92 ? -5.214 1.844 -0.556 1.00 91.12 92 GLY A N 1
ATOM 703 C CA . GLY A 1 92 ? -6.458 2.026 -1.297 1.00 91.12 92 GLY A CA 1
ATOM 704 C C . GLY A 1 92 ? -6.829 3.488 -1.564 1.00 91.12 92 GLY A C 1
ATOM 705 O O . GLY A 1 92 ? -7.936 3.735 -2.041 1.00 91.12 92 GLY A O 1
ATOM 706 N N . ASP A 1 93 ? -5.931 4.440 -1.291 1.00 90.31 93 ASP A N 1
ATOM 707 C CA . AS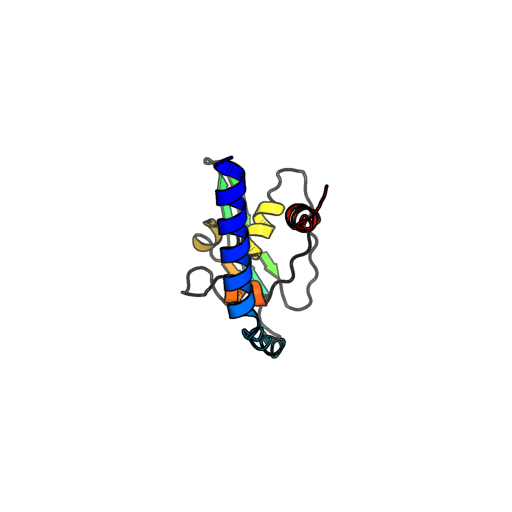P A 1 93 ? -6.165 5.882 -1.461 1.00 90.31 93 ASP A CA 1
ATOM 708 C C . ASP A 1 93 ? -5.888 6.369 -2.893 1.00 90.31 93 ASP A C 1
ATOM 710 O O . ASP A 1 93 ? -6.378 7.418 -3.308 1.00 90.31 93 ASP A O 1
ATOM 714 N N . HIS A 1 94 ? -5.108 5.615 -3.671 1.00 92.44 94 HIS A N 1
ATOM 715 C CA . HIS A 1 94 ? -4.758 6.000 -5.033 1.00 92.44 94 HIS A CA 1
ATOM 716 C C . HIS A 1 94 ? -5.839 5.578 -6.049 1.00 92.44 94 HIS A C 1
ATOM 718 O O . HIS A 1 94 ? -6.128 4.382 -6.170 1.00 92.44 94 HIS A O 1
ATOM 724 N N . PRO A 1 95 ? -6.386 6.499 -6.868 1.00 89.81 95 PRO A N 1
ATOM 725 C CA . PRO A 1 95 ? -7.486 6.194 -7.789 1.00 89.81 95 PRO A CA 1
ATOM 726 C C . PRO A 1 95 ? -7.096 5.184 -8.876 1.00 89.81 95 PRO A C 1
ATOM 728 O O . PRO A 1 95 ? -7.886 4.312 -9.219 1.00 89.81 95 PRO A O 1
ATOM 731 N N . GLN A 1 96 ? -5.854 5.215 -9.372 1.00 92.81 96 GLN A N 1
ATOM 732 C CA . GLN A 1 96 ? -5.395 4.212 -10.347 1.00 92.81 96 GLN A CA 1
ATOM 733 C C . GLN A 1 96 ? -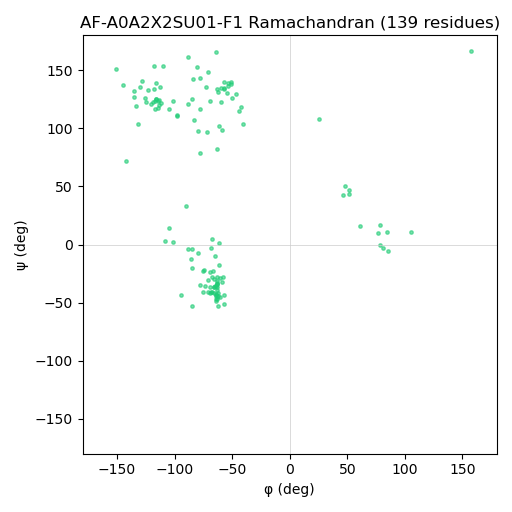5.270 2.799 -9.752 1.00 92.81 96 GLN A C 1
ATOM 735 O O . GLN A 1 96 ? -5.009 1.860 -10.493 1.00 92.81 96 GLN A O 1
ATOM 740 N N . GLY A 1 97 ? -5.504 2.602 -8.448 1.00 90.44 97 GLY A N 1
ATOM 741 C CA . GLY A 1 97 ? -5.634 1.264 -7.872 1.00 90.44 97 GLY A CA 1
ATOM 742 C C . GLY A 1 97 ? -6.758 0.439 -8.511 1.00 90.44 97 GLY A C 1
ATOM 743 O O . GLY A 1 97 ? -6.634 -0.776 -8.573 1.00 90.44 97 GLY A O 1
ATOM 744 N N . TYR A 1 98 ? -7.807 1.083 -9.042 1.00 90.81 98 TYR A N 1
ATOM 745 C CA . TYR A 1 98 ? -8.885 0.409 -9.782 1.00 90.81 98 TYR A CA 1
ATOM 746 C C . TYR A 1 98 ? -8.484 -0.014 -11.203 1.00 90.81 98 TYR A C 1
ATOM 748 O O . TYR A 1 98 ? -9.092 -0.917 -11.768 1.00 90.81 98 TYR A O 1
ATOM 756 N N . SER A 1 99 ? -7.469 0.630 -11.782 1.00 91.56 99 SER A N 1
ATOM 757 C CA . SER A 1 99 ? -6.959 0.318 -13.124 1.00 91.56 99 SER A CA 1
ATOM 758 C C . SER A 1 99 ? -5.880 -0.769 -13.114 1.00 91.56 99 SER A C 1
ATOM 760 O O . SER A 1 99 ? -5.394 -1.160 -14.171 1.00 91.56 99 SER A O 1
ATOM 762 N N . ASN A 1 100 ? -5.482 -1.234 -11.930 1.00 94.38 100 ASN A N 1
ATOM 763 C CA . ASN A 1 100 ? -4.420 -2.210 -11.731 1.00 94.38 100 ASN A CA 1
ATOM 764 C C . ASN A 1 100 ? -4.990 -3.551 -11.264 1.00 94.38 100 ASN A C 1
ATOM 766 O O . ASN A 1 100 ? -6.019 -3.592 -10.588 1.00 94.38 100 ASN A O 1
ATOM 770 N N . ASP A 1 101 ? -4.288 -4.652 -11.553 1.00 96.06 101 ASP A N 1
ATOM 771 C CA . ASP A 1 101 ? -4.601 -5.940 -10.930 1.00 96.06 101 ASP A CA 1
ATOM 772 C C . ASP A 1 101 ? -4.048 -5.969 -9.499 1.00 96.06 101 ASP A C 1
ATOM 774 O O . ASP A 1 101 ? -2.962 -6.482 -9.219 1.00 96.06 101 ASP A O 1
ATOM 778 N N . LEU A 1 102 ? -4.793 -5.314 -8.609 1.00 96.56 102 LEU A N 1
ATOM 779 C CA . LEU A 1 102 ? -4.470 -5.130 -7.203 1.00 96.56 102 LEU A CA 1
ATOM 780 C C . LEU A 1 102 ? -5.495 -5.866 -6.339 1.00 96.56 102 LEU A C 1
ATOM 782 O O . LEU A 1 102 ? -6.694 -5.609 -6.413 1.00 96.56 102 LEU A O 1
ATOM 786 N N . THR A 1 103 ? -5.014 -6.765 -5.490 1.00 95.50 103 THR A N 1
ATOM 787 C CA . THR A 1 103 ? -5.795 -7.466 -4.470 1.00 95.50 103 THR A CA 1
ATOM 788 C C . THR A 1 103 ? -5.278 -7.078 -3.094 1.00 95.50 103 THR A C 1
ATOM 790 O O . THR A 1 103 ? -4.088 -7.216 -2.813 1.00 95.50 103 THR A O 1
ATOM 793 N N . LEU A 1 104 ? -6.173 -6.591 -2.237 1.00 94.94 104 LEU A N 1
ATOM 794 C CA . LEU A 1 104 ? -5.892 -6.202 -0.859 1.00 94.94 104 LEU A CA 1
ATOM 795 C C . LEU A 1 104 ? -6.760 -7.044 0.074 1.00 94.94 104 LEU A C 1
ATOM 797 O O . LEU A 1 104 ? -7.985 -7.027 -0.025 1.00 94.94 104 LEU A O 1
ATOM 801 N N . PHE A 1 105 ? -6.118 -7.793 0.966 1.00 93.50 105 PHE A N 1
ATOM 802 C CA . PHE A 1 105 ? -6.756 -8.628 1.987 1.00 93.50 105 PHE A CA 1
ATOM 803 C C . PHE A 1 105 ? -7.825 -9.575 1.409 1.00 93.50 105 PHE A C 1
ATOM 805 O O . PHE A 1 105 ? -8.951 -9.640 1.899 1.00 93.50 105 PHE A O 1
ATOM 812 N N . GLY A 1 106 ? -7.482 -10.264 0.315 1.00 90.56 106 GLY A N 1
ATOM 813 C CA . GLY A 1 106 ? -8.376 -11.191 -0.392 1.00 90.56 106 GLY A CA 1
ATOM 814 C C . GLY A 1 106 ? -9.422 -10.523 -1.296 1.00 90.56 106 GLY A C 1
ATOM 815 O O . GLY A 1 106 ? -10.194 -11.219 -1.951 1.00 90.56 106 GLY A O 1
ATOM 816 N N . ARG A 1 107 ? -9.460 -9.184 -1.380 1.00 90.88 107 ARG A N 1
ATOM 817 C CA . ARG A 1 107 ? -10.409 -8.448 -2.232 1.00 90.88 107 ARG A CA 1
ATOM 818 C C . ARG A 1 107 ? -9.711 -7.743 -3.382 1.00 90.88 107 ARG A C 1
ATOM 820 O O . ARG A 1 107 ? -8.837 -6.903 -3.175 1.00 90.88 107 ARG A O 1
ATOM 827 N N . ARG A 1 108 ? -10.119 -8.070 -4.608 1.00 92.69 108 ARG A N 1
ATOM 828 C CA . ARG A 1 108 ? -9.636 -7.396 -5.817 1.00 92.69 108 ARG A CA 1
ATOM 829 C C . ARG A 1 108 ? -10.237 -5.997 -5.908 1.00 92.69 108 ARG A C 1
ATOM 831 O O . ARG A 1 108 ? -11.438 -5.838 -5.694 1.00 92.69 108 ARG A O 1
ATOM 838 N N . ARG A 1 109 ? -9.422 -4.997 -6.244 1.00 93.12 109 ARG A N 1
ATOM 839 C CA . ARG A 1 109 ? -9.890 -3.622 -6.428 1.00 93.12 109 ARG A CA 1
ATOM 840 C C . ARG A 1 109 ? -10.875 -3.539 -7.589 1.00 93.12 109 ARG A C 1
ATOM 842 O O . ARG A 1 109 ? -10.627 -4.099 -8.653 1.00 93.12 109 ARG A O 1
ATOM 849 N N . GLY A 1 110 ? -11.992 -2.848 -7.372 1.00 88.12 110 GLY A N 1
ATOM 850 C CA . GLY A 1 110 ? -13.044 -2.684 -8.380 1.00 88.12 110 GLY A CA 1
ATOM 851 C C . GLY A 1 110 ? -13.962 -3.900 -8.540 1.00 88.12 110 GLY A C 1
ATOM 852 O O . GLY A 1 110 ? -14.673 -3.997 -9.536 1.00 88.12 110 GLY A O 1
ATOM 853 N N . SER A 1 111 ? -13.972 -4.820 -7.570 1.00 87.69 111 SER A N 1
ATOM 854 C CA . SER A 1 111 ? -14.887 -5.971 -7.541 1.00 87.69 111 SER A CA 1
ATOM 855 C C . SER A 1 111 ? -16.257 -5.653 -6.923 1.00 87.69 111 SER A C 1
ATOM 857 O O . SER A 1 111 ? -17.139 -6.509 -6.919 1.00 87.69 111 SER A O 1
ATOM 859 N N . GLY A 1 112 ? -16.447 -4.425 -6.425 1.00 85.06 112 GLY A N 1
ATOM 860 C CA . GLY A 1 112 ? -17.649 -3.988 -5.701 1.00 85.06 112 GLY A CA 1
ATOM 861 C C . GLY A 1 112 ? -17.432 -3.862 -4.190 1.00 85.06 112 GLY A C 1
ATOM 862 O O . GLY A 1 112 ? -18.389 -3.719 -3.433 1.00 85.06 112 GLY A O 1
ATOM 863 N N . GLU A 1 113 ? -16.181 -3.928 -3.736 1.00 85.75 113 GLU A N 1
ATOM 864 C CA . GLU A 1 113 ? -15.794 -3.726 -2.347 1.00 85.75 113 GLU A CA 1
ATOM 865 C C . GLU A 1 113 ? -15.920 -2.263 -1.911 1.00 85.75 113 GLU A C 1
ATOM 867 O O . GLU A 1 113 ? -15.681 -1.334 -2.687 1.00 85.75 113 GLU A O 1
ATOM 872 N N . THR A 1 114 ? -16.231 -2.045 -0.633 1.00 86.94 114 THR A N 1
ATOM 873 C CA . THR A 1 114 ? -16.148 -0.700 -0.064 1.00 86.94 114 THR A CA 1
ATOM 874 C C . THR A 1 114 ? -14.701 -0.364 0.296 1.00 86.94 114 THR A C 1
ATOM 876 O O . THR A 1 114 ? -13.899 -1.233 0.639 1.00 86.94 114 THR A O 1
ATOM 879 N N . ILE A 1 115 ? -14.354 0.925 0.290 1.00 85.56 115 ILE A N 1
ATOM 880 C CA . ILE A 1 115 ? -13.048 1.385 0.796 1.00 85.56 115 ILE A CA 1
ATOM 881 C C . ILE A 1 115 ? -12.873 0.992 2.276 1.00 85.56 115 ILE A C 1
ATOM 883 O O . ILE A 1 115 ? -11.768 0.667 2.707 1.00 85.56 115 ILE A O 1
ATOM 887 N N . TRP A 1 116 ? -13.967 0.949 3.042 1.00 86.19 116 TRP A N 1
ATOM 888 C CA . TRP A 1 116 ? -13.977 0.534 4.445 1.00 86.19 116 TRP A CA 1
ATOM 889 C C . TRP A 1 116 ? -13.610 -0.941 4.638 1.00 86.19 116 TRP A C 1
ATOM 891 O O . TRP A 1 116 ? -12.875 -1.262 5.570 1.00 86.19 116 TRP A O 1
ATOM 901 N N . ASP A 1 117 ? -14.025 -1.830 3.727 1.00 86.38 117 ASP A N 1
ATOM 902 C CA . ASP A 1 117 ? -13.653 -3.252 3.767 1.00 86.38 117 ASP A CA 1
ATOM 903 C C . ASP A 1 117 ? -12.148 -3.486 3.676 1.00 86.38 117 ASP A C 1
ATOM 905 O O . ASP A 1 117 ? -11.636 -4.470 4.213 1.00 86.38 117 ASP A O 1
ATOM 909 N N . ILE A 1 118 ? -11.445 -2.576 3.011 1.00 88.81 118 ILE A N 1
ATOM 910 C CA . ILE A 1 118 ? -9.992 -2.604 2.888 1.00 88.81 118 ILE A CA 1
ATOM 911 C C . ILE A 1 118 ? -9.368 -1.936 4.110 1.00 88.81 118 ILE A C 1
ATOM 913 O O . ILE A 1 118 ? -8.543 -2.541 4.794 1.00 88.81 118 ILE A O 1
ATOM 917 N N . LYS A 1 119 ? -9.798 -0.706 4.423 1.00 89.25 119 LYS A N 1
ATOM 918 C CA . LYS A 1 119 ? -9.193 0.115 5.481 1.00 89.25 119 LYS A CA 1
ATOM 919 C C . LYS A 1 119 ? -9.315 -0.495 6.874 1.00 89.25 119 LYS A C 1
ATOM 921 O O . LYS A 1 119 ? -8.417 -0.290 7.682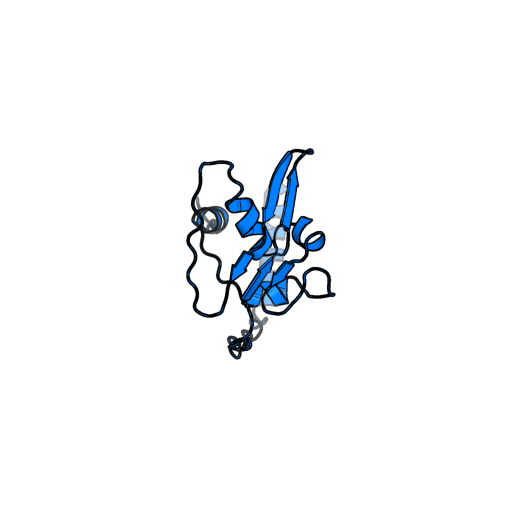 1.00 89.25 119 LYS A O 1
ATOM 926 N N . LYS A 1 120 ? -10.338 -1.311 7.145 1.00 88.75 120 LYS A N 1
ATOM 927 C CA . LYS A 1 120 ? -10.479 -2.020 8.431 1.00 88.75 120 LYS A CA 1
ATOM 928 C C . LYS A 1 120 ? -9.332 -2.992 8.749 1.00 88.75 120 LYS A C 1
ATOM 930 O O . LYS A 1 120 ? -9.168 -3.370 9.903 1.00 88.75 120 LYS A O 1
ATOM 935 N N . HIS A 1 121 ? -8.542 -3.388 7.748 1.00 89.31 121 HIS A N 1
ATOM 936 C CA . HIS A 1 121 ? -7.373 -4.259 7.913 1.00 89.31 121 HIS A CA 1
ATOM 937 C C . HIS A 1 121 ? -6.038 -3.495 7.901 1.00 89.31 121 HIS A C 1
ATOM 939 O O . HIS A 1 121 ? -4.978 -4.117 7.967 1.00 89.31 121 HIS A O 1
ATOM 945 N N . ILE A 1 122 ? -6.062 -2.161 7.801 1.00 90.88 122 ILE A N 1
ATOM 946 C CA . ILE A 1 122 ? -4.864 -1.327 7.682 1.00 90.88 122 ILE A CA 1
ATOM 947 C C . ILE A 1 122 ? -4.727 -0.440 8.918 1.00 90.88 122 ILE A C 1
ATOM 949 O O . ILE A 1 122 ? -5.528 0.461 9.148 1.00 90.88 122 ILE A O 1
ATOM 953 N N . GLY A 1 123 ? -3.640 -0.636 9.662 1.00 90.38 123 GLY A N 1
ATOM 954 C CA . GLY A 1 123 ? -3.107 0.387 10.557 1.00 90.38 123 GLY A CA 1
ATOM 955 C C . GLY A 1 123 ? -2.124 1.266 9.789 1.00 90.38 123 GLY A C 1
ATOM 956 O O . GLY A 1 123 ? -1.140 0.757 9.257 1.00 90.38 123 GLY A O 1
ATOM 957 N N . TYR A 1 124 ? -2.372 2.575 9.721 1.00 89.12 124 TYR A N 1
ATOM 958 C CA . TYR A 1 124 ? -1.488 3.516 9.034 1.00 89.12 124 TYR A CA 1
ATOM 959 C C . TYR A 1 124 ? -0.953 4.561 10.014 1.00 89.12 124 TYR A C 1
ATOM 961 O O . 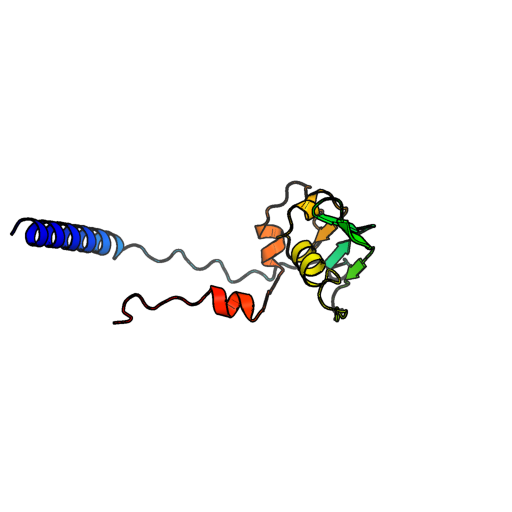TYR A 1 124 ? -1.715 5.267 10.670 1.00 89.12 124 TYR A O 1
ATOM 969 N N . VAL A 1 125 ? 0.374 4.648 10.116 1.00 90.00 125 VAL A N 1
ATOM 970 C CA . VAL A 1 125 ? 1.078 5.579 11.004 1.00 90.00 125 VAL A CA 1
ATOM 971 C C . VAL A 1 125 ? 2.041 6.398 10.158 1.00 90.00 125 VAL A C 1
ATOM 973 O O . VAL A 1 125 ? 2.900 5.845 9.473 1.00 90.00 125 VAL A O 1
ATOM 976 N N . SER A 1 126 ? 1.906 7.722 10.194 1.00 87.38 126 SER A N 1
ATOM 977 C CA . SER A 1 126 ? 2.846 8.627 9.534 1.00 87.38 126 SER A CA 1
ATOM 978 C C . SER A 1 126 ? 2.927 9.967 10.259 1.00 87.38 126 SER A C 1
ATOM 980 O O . SER A 1 126 ? 1.954 10.425 10.862 1.00 87.38 126 SER A O 1
ATOM 982 N N . SER A 1 127 ? 4.085 10.621 10.169 1.00 85.44 127 SER A N 1
ATOM 983 C CA . SER A 1 127 ? 4.280 11.958 10.740 1.00 85.44 127 SER A CA 1
ATOM 984 C C . SER A 1 127 ? 3.368 12.999 10.092 1.00 85.44 127 SER A C 1
ATOM 986 O O . SER A 1 127 ? 2.870 13.881 10.783 1.00 85.44 127 SER A O 1
ATOM 988 N N . SER A 1 128 ? 3.120 12.881 8.783 1.00 81.19 128 SER A N 1
ATOM 989 C CA . SER A 1 128 ? 2.213 13.772 8.050 1.00 81.19 128 SER A CA 1
ATOM 990 C C . SER A 1 128 ? 0.780 13.656 8.560 1.00 81.19 128 SER A C 1
ATOM 992 O O . SER A 1 128 ? 0.192 14.672 8.905 1.00 81.19 128 SER A O 1
ATOM 994 N N . LEU A 1 129 ? 0.260 12.433 8.738 1.00 81.88 129 LEU A N 1
ATOM 995 C CA . LEU A 1 129 ? -1.071 12.246 9.326 1.00 81.88 129 LEU A CA 1
ATOM 996 C C . LEU A 1 129 ? -1.186 12.875 10.714 1.00 81.88 129 LEU A C 1
ATOM 998 O O . LEU A 1 129 ? -2.181 13.524 11.013 1.00 81.88 129 LEU A O 1
ATOM 1002 N N . HIS A 1 130 ? -0.175 12.695 11.564 1.00 82.94 130 HIS A N 1
ATOM 1003 C CA . HIS A 1 130 ? -0.184 13.280 12.902 1.00 82.94 130 HIS A CA 1
ATOM 1004 C C . HIS A 1 130 ? -0.187 14.819 12.870 1.00 82.94 130 HIS A C 1
ATOM 1006 O O . HIS A 1 130 ? -0.771 15.459 13.743 1.00 82.94 130 HIS A O 1
ATOM 1012 N N . LEU A 1 131 ? 0.459 15.419 11.868 1.00 81.12 131 LEU A N 1
ATOM 1013 C CA . LEU A 1 131 ? 0.503 16.867 11.693 1.00 81.12 131 LEU A CA 1
ATOM 1014 C C . LEU A 1 131 ? -0.822 17.423 11.151 1.00 81.12 131 LEU A C 1
ATOM 1016 O O . LEU A 1 131 ? -1.284 18.454 11.639 1.00 81.12 131 LEU A O 1
ATOM 1020 N N . ASP A 1 132 ? -1.432 16.722 10.195 1.00 75.19 132 ASP A N 1
ATOM 1021 C CA . ASP A 1 132 ? -2.695 17.113 9.560 1.00 75.19 132 ASP A CA 1
ATOM 1022 C C . ASP A 1 132 ? -3.889 16.956 10.520 1.00 75.19 132 ASP A C 1
ATOM 1024 O O . ASP A 1 132 ? -4.833 17.742 10.479 1.00 75.19 132 ASP A O 1
ATOM 1028 N N . TYR A 1 133 ? -3.821 15.994 11.449 1.00 66.81 133 TYR A N 1
ATOM 1029 C CA . TYR A 1 133 ? -4.829 15.756 12.492 1.00 66.81 133 TYR A CA 1
ATOM 1030 C C . TYR A 1 133 ? -4.568 16.524 13.799 1.00 66.81 133 TYR A C 1
ATOM 1032 O O . TYR A 1 133 ? -4.924 16.069 14.891 1.00 66.81 133 TYR A O 1
ATOM 1040 N N . ARG A 1 134 ? -3.996 17.730 13.721 1.00 59.19 134 ARG A N 1
ATOM 1041 C CA . ARG A 1 134 ? -4.020 18.650 14.864 1.00 59.19 134 ARG A CA 1
ATOM 1042 C C . ARG A 1 134 ? -5.435 19.183 15.048 1.00 59.19 134 ARG A C 1
ATOM 1044 O O . ARG A 1 134 ? -5.834 20.158 14.419 1.00 59.19 134 ARG A O 1
ATOM 1051 N N . VAL A 1 135 ? -6.184 18.558 15.953 1.00 56.47 135 VAL A N 1
ATOM 1052 C CA . VAL A 1 135 ? -7.393 19.162 16.515 1.00 56.47 135 VAL A CA 1
ATOM 1053 C C . VAL A 1 135 ? -6.944 20.436 17.228 1.00 56.47 135 VAL A C 1
ATOM 1055 O O . VAL A 1 135 ? -6.361 20.373 18.310 1.00 56.47 135 VAL A O 1
ATOM 1058 N N . ALA A 1 136 ? -7.148 21.596 16.603 1.00 52.56 136 ALA A N 1
ATOM 1059 C CA . ALA A 1 136 ? -7.045 22.853 17.324 1.00 52.56 136 ALA A CA 1
ATOM 1060 C C . ALA A 1 136 ? -8.092 22.792 18.447 1.00 52.56 136 ALA A C 1
ATOM 1062 O O . ALA A 1 136 ? -9.269 22.561 18.148 1.00 52.56 136 ALA A O 1
ATOM 1063 N N . PRO A 1 137 ? -7.710 22.932 19.728 1.00 50.69 137 PRO A N 1
ATOM 1064 C CA . PRO A 1 137 ? -8.711 23.043 20.771 1.00 50.69 137 PRO A CA 1
ATOM 1065 C C . PRO A 1 137 ? -9.607 24.247 20.435 1.00 50.69 137 PRO A C 1
ATOM 1067 O O . PRO A 1 137 ? -9.083 25.275 19.997 1.00 50.69 137 PRO A O 1
ATOM 1070 N N . PRO A 1 138 ? -10.936 24.158 20.632 1.00 49.41 138 PRO A N 1
ATOM 1071 C CA . PRO A 1 138 ? -11.877 25.220 20.257 1.00 49.41 138 PRO A CA 1
ATOM 1072 C C . PRO A 1 138 ? -11.655 26.563 20.981 1.00 49.41 138 PRO A C 1
ATOM 1074 O O . PRO A 1 138 ? -12.376 27.520 20.722 1.00 49.41 138 PRO A O 1
ATOM 1077 N N . PHE A 1 139 ? -10.643 26.663 21.847 1.00 57.38 139 PHE A N 1
ATOM 1078 C CA . PHE A 1 139 ? -10.265 27.866 22.578 1.00 57.38 139 PHE A CA 1
ATOM 1079 C C . PHE A 1 139 ? -8.736 27.966 22.676 1.00 57.38 139 PHE A C 1
ATOM 1081 O O . PHE A 1 139 ? -8.151 27.744 23.734 1.00 57.38 139 PHE A O 1
ATOM 1088 N N . ALA A 1 140 ? -8.069 28.267 21.565 1.00 41.91 140 ALA A N 1
ATOM 1089 C CA . ALA A 1 140 ? -6.750 28.890 21.617 1.00 41.91 140 ALA A CA 1
ATOM 1090 C C . ALA A 1 140 ? -6.959 30.400 21.413 1.00 41.91 140 ALA A C 1
ATOM 1092 O O . ALA A 1 140 ? -7.432 30.818 20.358 1.00 41.91 140 ALA A O 1
ATOM 1093 N N . THR A 1 141 ? -6.713 31.148 22.490 1.00 47.38 141 THR A N 1
ATOM 1094 C CA . THR A 1 141 ? -6.837 32.609 22.678 1.00 47.38 141 THR A CA 1
ATOM 1095 C C . THR A 1 141 ? -6.135 33.457 21.634 1.00 47.38 141 THR A C 1
ATOM 1097 O O . THR A 1 141 ? -5.005 33.075 21.255 1.00 47.38 141 THR A O 1
#

Foldseek 3Di:
DVVVVVVVVVVVVVVVVVVVCPPVDDPDPPPLDPLPDFDQFDWQKWFAQDWDDDPNRTLDGGDTDTHHPPDDDDDDDDPSSCPVVVVCLQLVNDPCVQVTQMDHSNRGRPPPDDSCVRNSNDDDDDPVVVVVPPPDDPDDD

Nearest PDB structures (foldseek):
  9g2k-assembly1_B  TM=8.181E-01  e=1.382E-03  Mycolicibacterium thermoresistibile ATCC 19527
  8vp6-assembly1_A  TM=5.654E-01  e=1.677E-03  Acetivibrio thermocellus ATCC 27405
  7nhk-assembly1_0  TM=5.497E-01  e=1.677E-03  Enterococcus faecalis
  6rak-assembly1_B  TM=7.758E-01  e=3.459E-02  Thermus thermophilus
  8buu-assembly1_9  TM=5.533E-01  e=1.085E-02  Neobacillus vireti

Organism: NCBI:txid158822

Mean predicted aligned error: 12.1 Å

Solvent-accessible surface area (backbone atoms only — not comparable to full-atom values): 8978 Å² total; per-residue (Å²): 116,73,67,61,58,52,51,52,53,50,52,52,53,50,49,59,52,50,59,70,46,73,75,62,70,74,73,77,73,72,73,84,54,80,67,82,78,67,68,80,89,46,52,42,34,39,32,49,56,26,58,41,68,55,95,93,39,75,52,38,76,58,44,65,49,74,40,49,70,92,66,87,85,84,93,82,76,65,90,83,62,30,65,71,57,55,48,31,36,79,66,66,74,34,76,62,32,55,80,27,61,32,29,47,70,82,39,51,46,81,73,79,72,56,72,62,75,50,43,78,78,58,89,85,85,53,73,65,58,59,61,73,64,60,77,73,66,99,78,76,131

Sequence (141 aa):
MKKQALLEQALIAQLAHSEKLAGVALPEADDPSARYTLPENEPRIVLKDGVVEYNDRPILHKLSWSVNPGEHWQIVGPNGAGKSTLLSLITGDHPQGYSNDLTLFGRRRGSGETIWDIKKHIGYVSSSLHLDYRVAPPFAT

InterPro domains:
  IPR003439 ABC transporter-like, ATP-binding domain [PF00005] (60-134)
  IPR027417 P-loop containing nucleoside triphosphate hydrolase [G3DSA:3.40.50.300] (37-135)
  IPR027417 P-loop containing nucleoside triphosphate hydrolase [SSF52540] (36-132)
  IPR050095 Energy-coupling factor transporter ATP-binding [PTHR43553] (47-130)

Secondary structure (DSSP, 8-state):
-HHHHHHHHHHHHHHHHHHHHTT-PPPPPP-S-S-----TTS-SEEEEEEEEEETTEEEEEEEEEEE-TT--------TTSSHHHHHHHHTT--GGGGGSEEEETTEETTSS--HHHHHTT-----HHHHHHT----S---